Protein AF-A0A356QMT9-F1 (afdb_monomer_lite)

Radius of gyration: 13.19 Å; chains: 1; bounding box: 24×27×37 Å

Foldseek 3Di:
DVVVVCVVVVAAEAEDDLLDAAQAWDWDCPVDPGTHIYHHPVVDPPDDPVNRVVSVVLCVVHGDPDPVSD

pLDDT: mean 87.92, std 8.32, range [65.81, 95.94]

Secondary structure (DSSP, 8-state):
-HHHHHHHTTPPEEPP-TTT--SS-EEE--SSSS-EEEPPGGGSTT--HHHHHHHHHHHTT----SGGG-

Structure (mmCIF, N/CA/C/O backbone):
data_AF-A0A356QMT9-F1
#
_entry.id   AF-A0A356QMT9-F1
#
loop_
_atom_site.group_PDB
_atom_site.id
_atom_site.type_symbol
_atom_site.label_atom_id
_atom_site.label_alt_id
_atom_site.label_comp_id
_atom_site.label_asym_id
_atom_site.label_entity_id
_atom_site.label_seq_id
_atom_site.pdbx_PDB_ins_code
_atom_site.Cartn_x
_atom_site.Cartn_y
_atom_site.Cartn_z
_atom_site.occupancy
_atom_site.B_iso_or_equiv
_atom_site.auth_seq_id
_atom_site.auth_comp_id
_atom_site.auth_asym_id
_atom_site.auth_atom_id
_atom_site.pdbx_PDB_model_num
ATOM 1 N N . GLN A 1 1 ? 0.611 -13.623 8.821 1.00 65.81 1 GLN A N 1
ATOM 2 C CA . GLN A 1 1 ? -0.014 -13.673 10.162 1.00 65.81 1 GLN A CA 1
ATOM 3 C C . GLN A 1 1 ? -0.344 -12.280 10.711 1.00 65.81 1 GLN A C 1
ATOM 5 O O . GLN A 1 1 ? -1.436 -12.141 11.234 1.00 65.81 1 GLN A O 1
ATOM 10 N N . LEU A 1 2 ? 0.472 -11.241 10.479 1.00 68.44 2 LEU A N 1
ATOM 11 C CA . LEU A 1 2 ? 0.209 -9.849 10.911 1.00 68.44 2 LEU A CA 1
ATOM 12 C C . LEU A 1 2 ? -1.160 -9.269 10.499 1.00 68.44 2 LEU A C 1
ATOM 14 O O . LEU A 1 2 ? -1.818 -8.619 11.297 1.00 68.44 2 LEU A O 1
ATOM 18 N N . VAL A 1 3 ? -1.627 -9.546 9.277 1.00 69.00 3 VAL A N 1
ATOM 19 C CA . VAL A 1 3 ? -2.925 -9.036 8.787 1.00 69.00 3 VAL A CA 1
ATOM 20 C C . VAL A 1 3 ? -4.110 -9.583 9.585 1.00 69.00 3 VAL A C 1
ATOM 22 O O . VAL A 1 3 ? -5.034 -8.843 9.903 1.00 69.00 3 VAL A O 1
ATOM 25 N N . ARG A 1 4 ? -4.078 -10.877 9.923 1.00 69.81 4 ARG A N 1
ATOM 26 C CA . ARG A 1 4 ? -5.154 -11.523 10.691 1.00 69.81 4 ARG A CA 1
ATOM 27 C C . ARG A 1 4 ? -5.163 -11.055 12.145 1.00 69.81 4 ARG A C 1
ATOM 29 O O . ARG A 1 4 ? -6.234 -10.935 12.721 1.00 69.81 4 ARG A O 1
ATOM 36 N N . ASP A 1 5 ? -3.988 -10.783 12.703 1.00 75.31 5 ASP A N 1
ATOM 37 C CA . ASP A 1 5 ? -3.832 -10.247 14.057 1.00 75.31 5 ASP A CA 1
ATOM 38 C C . ASP A 1 5 ? -4.348 -8.803 14.153 1.00 75.31 5 ASP A C 1
ATOM 40 O O . ASP A 1 5 ? -5.185 -8.496 14.997 1.00 75.31 5 ASP A O 1
ATOM 44 N N . ALA A 1 6 ? -3.969 -7.947 13.196 1.00 71.88 6 ALA A N 1
ATOM 45 C CA . ALA A 1 6 ? -4.482 -6.581 13.088 1.00 71.88 6 ALA A CA 1
ATOM 46 C C . ALA A 1 6 ? -6.019 -6.555 12.988 1.00 71.88 6 ALA A C 1
ATOM 48 O O . ALA A 1 6 ? -6.676 -5.828 13.731 1.00 71.88 6 ALA A O 1
ATOM 49 N N . GLN A 1 7 ? -6.599 -7.412 12.141 1.00 75.44 7 GLN A N 1
ATOM 50 C CA . GLN A 1 7 ? -8.055 -7.573 12.051 1.00 75.44 7 GLN A CA 1
ATOM 51 C C . GLN A 1 7 ? -8.669 -8.068 13.370 1.00 75.44 7 GLN A C 1
ATOM 53 O O . GLN A 1 7 ? -9.723 -7.580 13.772 1.00 75.44 7 GLN A O 1
ATOM 58 N N . GLY A 1 8 ? -8.009 -9.005 14.059 1.00 77.19 8 GLY A N 1
ATOM 59 C CA . GLY A 1 8 ? -8.434 -9.515 15.366 1.00 77.19 8 GLY A CA 1
ATOM 60 C C . GLY A 1 8 ? -8.437 -8.455 16.472 1.00 77.19 8 GLY A C 1
ATOM 61 O O . GLY A 1 8 ? -9.251 -8.534 17.388 1.00 77.19 8 GLY A O 1
ATOM 62 N N . HIS A 1 9 ? -7.589 -7.433 16.358 1.00 81.38 9 HIS A N 1
ATOM 63 C CA . HIS A 1 9 ? -7.536 -6.286 17.269 1.00 81.38 9 HIS A CA 1
ATOM 64 C C . HIS A 1 9 ? -8.387 -5.090 16.811 1.00 81.38 9 HIS A C 1
ATOM 66 O O . HIS A 1 9 ? -8.267 -4.001 17.367 1.00 81.38 9 HIS A O 1
ATOM 72 N N . GLY A 1 10 ? -9.259 -5.275 15.812 1.00 81.12 10 GLY A N 1
ATOM 73 C CA . GLY A 1 10 ? -10.159 -4.223 15.331 1.00 81.12 10 GLY A CA 1
ATOM 74 C C . GLY A 1 10 ? -9.471 -3.139 14.499 1.00 81.12 10 GLY A C 1
ATOM 75 O O . GLY A 1 10 ? -10.059 -2.086 14.266 1.00 81.12 10 GLY A O 1
ATOM 76 N N . VAL A 1 11 ? -8.242 -3.377 14.032 1.00 86.50 11 VAL A N 1
ATOM 77 C CA . VAL A 1 11 ? -7.559 -2.475 13.102 1.00 86.50 11 VAL A CA 1
ATOM 78 C C . VAL A 1 11 ? -8.115 -2.703 11.701 1.00 86.50 11 VAL A C 1
ATOM 80 O O . VAL A 1 11 ? -8.063 -3.812 11.160 1.00 86.50 11 VAL A O 1
ATOM 83 N N . THR A 1 12 ? -8.613 -1.636 11.082 1.00 90.50 12 THR A N 1
ATOM 84 C CA . THR A 1 12 ? -9.025 -1.657 9.677 1.00 90.50 12 THR A CA 1
ATOM 85 C C . THR A 1 12 ? -7.816 -1.951 8.797 1.00 90.50 12 THR A C 1
ATOM 87 O O . THR A 1 12 ? -6.823 -1.228 8.838 1.00 90.50 12 THR A O 1
ATOM 90 N N . VAL A 1 13 ? -7.898 -3.000 7.977 1.00 91.31 13 VAL A N 1
ATOM 91 C CA . VAL A 1 13 ? -6.852 -3.330 7.001 1.00 91.31 13 VAL A CA 1
ATOM 92 C C . VAL A 1 13 ? -7.306 -2.921 5.607 1.00 91.31 13 VAL A C 1
ATOM 94 O O . VAL A 1 13 ? -8.295 -3.439 5.091 1.00 91.31 13 VAL A O 1
ATOM 97 N N . LEU A 1 14 ? -6.554 -2.015 4.986 1.00 93.00 14 LEU A N 1
ATOM 98 C CA . LEU A 1 14 ? -6.787 -1.544 3.628 1.00 93.00 14 LEU A CA 1
ATOM 99 C C . LEU A 1 14 ? -5.975 -2.382 2.633 1.00 93.00 14 LEU A C 1
ATOM 101 O O . LEU A 1 14 ? -4.788 -2.636 2.863 1.00 93.00 14 LEU A O 1
ATOM 105 N N . PRO A 1 15 ? -6.581 -2.798 1.507 1.00 93.81 15 PRO A N 1
ATOM 106 C CA . PRO A 1 15 ? -5.885 -3.581 0.498 1.00 93.81 15 PRO A CA 1
ATOM 107 C C . PRO A 1 15 ? -4.780 -2.765 -0.182 1.00 93.81 15 PRO A C 1
ATOM 109 O O . PRO A 1 15 ? -4.722 -1.532 -0.088 1.00 93.81 15 PRO A O 1
ATOM 112 N N . VAL A 1 16 ? -3.930 -3.475 -0.924 1.00 94.56 16 VAL A N 1
ATOM 113 C CA . VAL A 1 16 ? -2.958 -2.847 -1.820 1.00 94.56 16 VAL A CA 1
ATOM 114 C C . VAL A 1 16 ? -3.697 -1.972 -2.834 1.00 94.56 16 VAL A C 1
ATOM 116 O O . VAL A 1 16 ? -4.701 -2.371 -3.421 1.00 94.56 16 VAL A O 1
ATOM 119 N N . CYS A 1 17 ? -3.184 -0.769 -3.046 1.00 94.31 17 CYS A N 1
ATOM 120 C CA . CYS A 1 17 ? -3.684 0.208 -3.997 1.00 94.31 17 CYS A CA 1
ATOM 121 C C . CYS A 1 17 ? -2.498 0.926 -4.638 1.00 94.31 17 CYS A C 1
ATOM 123 O O . CYS A 1 17 ? -1.699 1.546 -3.942 1.00 94.31 17 CYS A O 1
ATOM 125 N N . VAL A 1 18 ? -2.413 0.899 -5.966 1.00 93.19 18 VAL A N 1
ATOM 126 C CA . VAL A 1 18 ? -1.309 1.517 -6.718 1.00 93.19 18 VAL A CA 1
ATOM 127 C C . VAL A 1 18 ? -1.183 3.027 -6.476 1.00 93.19 18 VAL A C 1
ATOM 129 O O . VAL A 1 18 ? -0.091 3.582 -6.533 1.00 93.19 18 VAL A O 1
ATOM 132 N N . GLN A 1 19 ? -2.290 3.699 -6.141 1.00 92.88 19 GLN A N 1
ATOM 133 C CA . GLN A 1 19 ? -2.288 5.135 -5.866 1.00 92.88 19 GLN A CA 1
ATOM 134 C C . GLN A 1 19 ? -1.834 5.490 -4.448 1.00 92.88 19 GLN A C 1
ATOM 136 O O . GLN A 1 19 ? -1.334 6.591 -4.254 1.00 92.88 19 GLN A O 1
ATOM 141 N N . SER A 1 20 ? -1.944 4.604 -3.456 1.00 92.81 20 SER A N 1
ATOM 142 C CA . SER A 1 20 ? -1.670 4.964 -2.048 1.00 92.81 20 SER A CA 1
ATOM 143 C C . SER A 1 20 ? -0.716 4.033 -1.304 1.00 92.81 20 SER A C 1
ATOM 145 O O . SER A 1 20 ? -0.081 4.456 -0.349 1.00 92.81 20 SER A O 1
ATOM 147 N N . SER A 1 21 ? -0.541 2.787 -1.743 1.00 95.25 21 SER A N 1
ATOM 148 C CA . SER A 1 21 ? 0.358 1.833 -1.077 1.00 95.25 21 SER A CA 1
ATOM 149 C C . SER A 1 21 ? 1.810 2.121 -1.414 1.00 95.25 21 SER A C 1
ATOM 151 O O . SER A 1 21 ? 2.133 2.315 -2.588 1.00 95.25 21 SER A O 1
ATOM 153 N N . GLY A 1 22 ? 2.673 2.135 -0.403 1.00 95.25 22 GLY A N 1
ATOM 154 C CA . GLY A 1 22 ? 4.117 2.064 -0.600 1.00 95.25 22 GLY A CA 1
ATOM 155 C C . GLY A 1 22 ? 4.580 0.637 -0.898 1.00 95.25 22 GLY A C 1
ATOM 156 O O . GLY A 1 22 ? 3.765 -0.283 -1.008 1.00 95.25 22 GLY A O 1
ATOM 157 N N . TRP A 1 23 ? 5.891 0.436 -1.011 1.00 95.06 23 TRP A N 1
ATOM 158 C CA . TRP A 1 23 ? 6.483 -0.892 -1.146 1.00 95.06 23 TRP A CA 1
ATOM 159 C C . TRP A 1 23 ? 6.165 -1.756 0.077 1.00 95.06 23 TRP A C 1
ATOM 161 O O . TRP A 1 23 ? 5.615 -2.849 -0.06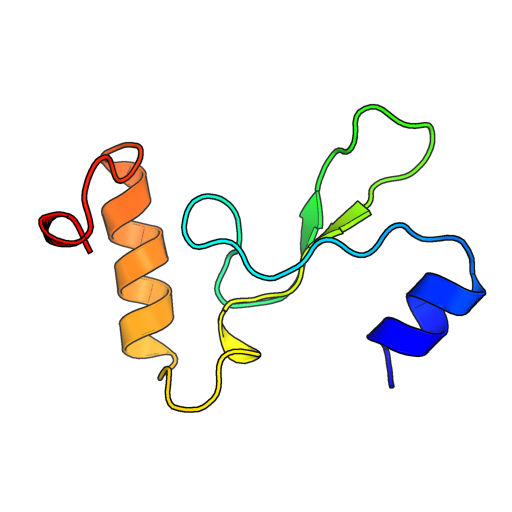6 1.00 95.06 23 TRP A O 1
ATOM 171 N N . HIS A 1 24 ? 6.437 -1.214 1.264 1.00 94.81 24 HIS A N 1
ATOM 172 C CA . HIS A 1 24 ? 6.119 -1.830 2.546 1.00 94.81 24 HIS A CA 1
ATOM 173 C C . HIS A 1 24 ? 4.724 -1.432 3.037 1.00 94.81 24 HIS A C 1
ATOM 175 O O . HIS A 1 24 ? 4.203 -0.369 2.688 1.00 94.81 24 HIS A O 1
ATOM 181 N N . ALA A 1 25 ? 4.123 -2.286 3.866 1.00 93.75 25 ALA A N 1
ATOM 182 C CA . ALA A 1 25 ? 2.902 -1.934 4.587 1.00 93.75 25 ALA A CA 1
ATOM 183 C C . ALA A 1 25 ? 3.129 -0.728 5.517 1.00 93.75 25 ALA A C 1
ATOM 185 O O . ALA A 1 25 ? 4.216 -0.548 6.068 1.00 93.75 25 ALA A O 1
ATOM 186 N N . GLY A 1 26 ? 2.092 0.082 5.714 1.00 92.62 26 GLY A N 1
ATOM 187 C CA . GLY A 1 26 ? 2.173 1.308 6.505 1.00 92.62 26 GLY A CA 1
ATOM 188 C C . GLY A 1 26 ? 0.839 1.700 7.124 1.00 92.62 26 GLY A C 1
ATOM 189 O O . GLY A 1 26 ? -0.203 1.136 6.795 1.00 92.62 26 GLY A O 1
ATOM 190 N N . LEU A 1 27 ? 0.881 2.665 8.040 1.00 91.94 27 LEU A N 1
ATOM 191 C CA . LEU A 1 27 ? -0.323 3.249 8.621 1.00 91.94 27 LE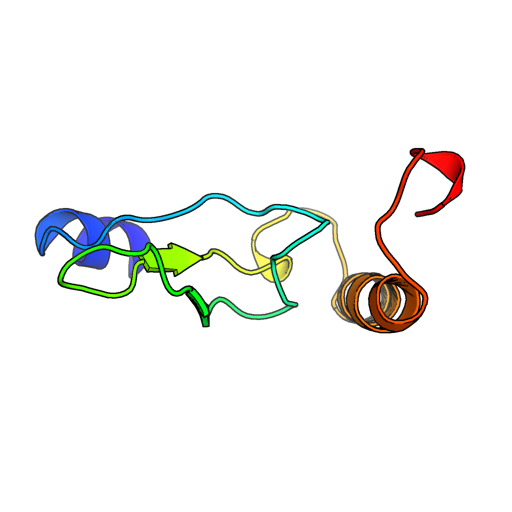U A CA 1
ATOM 192 C C . LEU A 1 27 ? -0.866 4.338 7.694 1.00 91.94 27 LEU A C 1
ATOM 194 O O . LEU A 1 27 ? -0.116 5.195 7.229 1.00 91.94 27 LEU A O 1
ATOM 198 N N . GLU A 1 28 ? -2.167 4.297 7.445 1.00 91.50 28 GLU A N 1
ATOM 199 C CA . GLU A 1 28 ? -2.912 5.316 6.722 1.00 91.50 28 GLU A CA 1
ATOM 200 C C . GLU A 1 28 ? -3.917 5.968 7.665 1.00 91.50 28 GLU A C 1
ATOM 202 O O . GLU A 1 28 ? -4.632 5.285 8.404 1.00 91.50 28 GLU A O 1
ATOM 207 N N . ASP A 1 29 ? -3.965 7.297 7.627 1.00 89.25 29 ASP A N 1
ATOM 208 C CA . ASP A 1 29 ? -5.008 8.045 8.311 1.00 89.25 29 ASP A CA 1
ATOM 209 C C . ASP A 1 29 ? -6.355 7.737 7.646 1.00 89.25 29 ASP A C 1
ATOM 211 O O . ASP A 1 29 ? -6.570 8.002 6.462 1.00 89.25 29 ASP A O 1
ATOM 215 N N . SER A 1 30 ? -7.233 7.104 8.412 1.00 83.31 30 SER A N 1
ATOM 216 C CA . SER A 1 30 ? -8.554 6.660 7.982 1.00 83.31 30 SER A CA 1
ATOM 217 C C . SER A 1 30 ? -9.640 7.697 8.283 1.00 83.31 30 SER A C 1
ATOM 219 O O . SER A 1 30 ? -10.786 7.488 7.894 1.00 83.31 30 SER A O 1
ATOM 221 N N . GLY A 1 31 ? -9.306 8.795 8.978 1.00 81.06 31 GLY A N 1
ATOM 222 C CA . GLY A 1 31 ? -10.278 9.746 9.525 1.00 81.06 31 GLY A CA 1
ATOM 223 C C . GLY A 1 31 ? -11.052 9.221 10.742 1.00 81.06 31 GLY A C 1
ATOM 224 O O . GLY A 1 31 ? -11.915 9.925 11.264 1.00 81.06 31 GLY A O 1
ATOM 225 N N . GLU A 1 32 ? -10.747 8.005 11.198 1.00 81.00 32 GLU A N 1
ATOM 226 C CA . GLU A 1 32 ? -11.339 7.372 12.375 1.00 81.00 32 GLU A CA 1
ATOM 227 C C . GLU A 1 32 ? -10.462 7.565 13.623 1.00 81.00 32 GLU A C 1
ATOM 229 O O . GLU A 1 32 ? -9.362 8.115 13.580 1.00 81.00 32 GLU A O 1
ATOM 234 N N . SER A 1 33 ? -10.937 7.067 14.768 1.00 81.25 33 SER A N 1
ATOM 235 C CA . SER A 1 33 ? -10.194 7.128 16.039 1.00 81.25 33 SER A CA 1
ATOM 236 C C . SER A 1 33 ? -8.869 6.346 16.046 1.00 81.25 33 SER A C 1
ATOM 238 O O . SER A 1 33 ? -8.035 6.576 16.923 1.00 81.25 33 SER A O 1
ATOM 240 N N . SER A 1 34 ? -8.655 5.441 15.084 1.00 84.44 34 SER A N 1
ATOM 241 C CA . SER A 1 34 ? -7.421 4.671 14.927 1.00 84.44 34 SER A CA 1
ATOM 242 C C . SER A 1 34 ? -6.966 4.615 13.461 1.00 84.44 34 SER A C 1
ATOM 244 O O . SER A 1 34 ? -7.797 4.494 12.553 1.00 84.44 34 SER A O 1
ATOM 246 N N . PRO A 1 35 ? -5.645 4.683 13.200 1.00 88.62 35 PRO A N 1
ATOM 247 C CA . PRO A 1 35 ? -5.119 4.575 11.846 1.00 88.62 35 PRO A CA 1
ATOM 248 C C . PRO A 1 35 ? -5.394 3.183 11.270 1.00 88.62 35 PRO A C 1
ATOM 250 O O . PRO A 1 35 ? -5.335 2.172 11.976 1.00 88.62 35 PRO A O 1
ATOM 253 N N . ALA A 1 36 ? -5.655 3.124 9.968 1.00 92.06 36 ALA A N 1
ATOM 254 C CA . ALA A 1 36 ? -5.802 1.866 9.254 1.00 92.06 36 ALA A CA 1
ATOM 255 C C . ALA A 1 36 ? -4.435 1.327 8.811 1.00 92.06 36 ALA A C 1
ATOM 257 O O . ALA A 1 36 ? -3.526 2.083 8.476 1.00 92.06 36 ALA A O 1
ATOM 258 N N . LEU A 1 37 ? -4.282 0.006 8.756 1.00 92.56 37 LEU A N 1
ATOM 259 C CA . LEU A 1 37 ? -3.098 -0.635 8.190 1.00 92.56 37 LEU A CA 1
ATOM 260 C C . LEU A 1 37 ? -3.292 -0.819 6.683 1.00 92.56 37 LEU A C 1
ATOM 262 O O . LEU A 1 37 ? -4.100 -1.646 6.262 1.00 92.56 37 LEU A O 1
ATOM 266 N N . ARG A 1 38 ? -2.526 -0.112 5.854 1.00 94.69 38 ARG A N 1
ATOM 267 C CA . ARG A 1 38 ? -2.485 -0.345 4.408 1.00 94.69 38 ARG A CA 1
ATOM 268 C C . ARG A 1 38 ? -1.419 -1.367 4.048 1.00 94.69 38 ARG A C 1
ATOM 270 O O . ARG A 1 38 ? -0.263 -1.251 4.449 1.00 94.69 38 ARG A O 1
ATOM 277 N N . LEU A 1 39 ? -1.805 -2.358 3.250 1.00 94.44 39 LEU A N 1
ATOM 278 C CA . LEU A 1 39 ? -0.876 -3.355 2.724 1.00 94.44 39 LEU A CA 1
ATOM 279 C C . LEU A 1 39 ? 0.088 -2.745 1.698 1.00 94.44 39 LEU A C 1
ATOM 281 O O . LEU A 1 39 ? -0.313 -1.934 0.867 1.00 94.44 39 LEU A O 1
ATOM 285 N N . GLY A 1 40 ? 1.347 -3.182 1.742 1.00 94.94 40 GLY A N 1
ATOM 286 C CA . GLY A 1 40 ? 2.384 -2.777 0.795 1.00 94.94 40 GLY A CA 1
ATOM 287 C C . GLY A 1 40 ? 2.308 -3.520 -0.539 1.00 94.94 40 GLY A C 1
ATOM 288 O O . GLY A 1 40 ? 1.766 -4.626 -0.626 1.00 94.94 40 GLY A O 1
ATOM 289 N N . LEU A 1 41 ? 2.895 -2.926 -1.579 1.00 95.38 41 LEU A N 1
ATOM 290 C CA . LEU A 1 41 ? 3.008 -3.501 -2.925 1.00 95.38 41 LEU A CA 1
ATOM 291 C C . LEU A 1 41 ? 3.756 -4.843 -2.937 1.00 95.38 41 LEU A C 1
ATOM 293 O O . LEU A 1 41 ? 3.491 -5.674 -3.800 1.00 95.38 41 LEU A O 1
ATOM 297 N N . GLU A 1 42 ? 4.624 -5.096 -1.958 1.00 94.75 42 GLU A N 1
ATOM 298 C CA . GLU A 1 42 ? 5.326 -6.375 -1.773 1.00 94.75 42 GLU A CA 1
ATOM 299 C C . GLU A 1 42 ? 4.403 -7.593 -1.611 1.00 94.75 42 GLU A C 1
ATOM 301 O O . GLU A 1 42 ? 4.821 -8.729 -1.823 1.00 94.75 42 GLU A O 1
ATOM 306 N N . GLN A 1 43 ? 3.132 -7.366 -1.271 1.00 93.81 43 GLN A N 1
ATOM 307 C CA . GLN A 1 43 ? 2.121 -8.417 -1.172 1.00 93.81 43 GLN A CA 1
ATOM 308 C C . GLN A 1 43 ? 1.590 -8.865 -2.547 1.00 93.81 43 GLN A C 1
ATOM 310 O O . GLN A 1 43 ? 0.882 -9.871 -2.629 1.00 93.81 43 GLN A O 1
ATOM 315 N N . VAL A 1 44 ? 1.901 -8.136 -3.626 1.00 93.31 44 VAL A N 1
ATOM 316 C CA . VAL A 1 44 ? 1.509 -8.486 -4.997 1.00 93.31 44 VAL A CA 1
ATOM 317 C C . VAL A 1 44 ? 2.469 -9.535 -5.542 1.00 93.31 44 VAL A C 1
ATOM 319 O O . VAL A 1 44 ? 3.645 -9.273 -5.794 1.00 93.31 44 VAL A O 1
ATOM 322 N N . HIS A 1 45 ? 1.957 -10.744 -5.760 1.00 93.56 45 HIS A N 1
ATOM 323 C CA . HIS A 1 45 ? 2.757 -11.827 -6.317 1.00 93.56 45 HIS A CA 1
A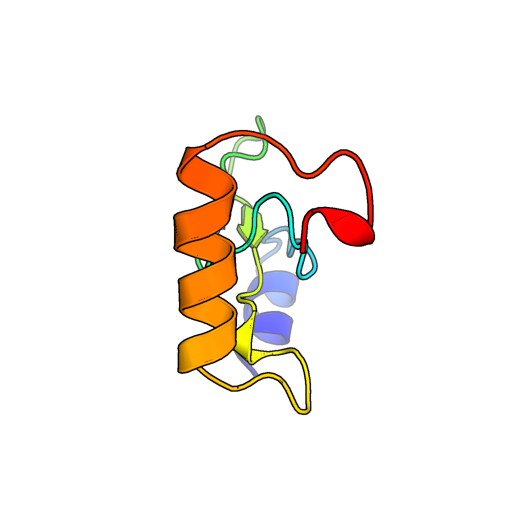TOM 324 C C . HIS A 1 45 ? 3.281 -11.470 -7.717 1.00 93.56 45 HIS A C 1
ATOM 326 O O . HIS A 1 45 ? 2.518 -11.045 -8.582 1.00 93.56 45 HIS A O 1
ATOM 332 N N . GLY A 1 46 ? 4.584 -11.661 -7.938 1.00 92.75 46 GLY A N 1
ATOM 333 C CA . GLY A 1 46 ? 5.250 -11.349 -9.206 1.00 92.75 46 GLY A CA 1
ATOM 334 C C . GLY A 1 46 ? 5.721 -9.897 -9.354 1.00 92.75 46 GLY A C 1
ATOM 335 O O . GLY A 1 46 ? 6.431 -9.603 -10.313 1.00 92.75 46 GLY A O 1
ATOM 336 N N . LEU A 1 47 ? 5.402 -9.001 -8.411 1.00 93.19 47 LEU A N 1
ATOM 337 C CA . LEU A 1 47 ? 5.917 -7.631 -8.410 1.00 93.19 47 LEU A CA 1
ATOM 338 C C . LEU A 1 47 ? 7.260 -7.559 -7.668 1.00 93.19 47 LEU A C 1
ATOM 340 O O . LEU A 1 47 ? 7.344 -7.826 -6.471 1.00 93.19 47 LEU A O 1
ATOM 344 N N . GLY A 1 48 ? 8.326 -7.186 -8.378 1.00 95.62 48 GLY A N 1
ATOM 345 C CA . GLY A 1 48 ? 9.651 -7.000 -7.785 1.00 95.62 48 GLY A CA 1
ATOM 346 C C . GLY A 1 48 ? 9.795 -5.662 -7.051 1.00 95.62 48 GLY A C 1
ATOM 347 O O . GLY A 1 48 ? 9.175 -4.668 -7.429 1.00 95.62 48 GLY A O 1
ATOM 348 N N . GLN A 1 49 ? 10.683 -5.606 -6.051 1.00 95.62 49 GLN A N 1
ATOM 349 C CA . GLN A 1 49 ? 10.937 -4.385 -5.267 1.00 95.62 49 GLN A CA 1
ATOM 350 C C . GLN A 1 49 ? 11.350 -3.190 -6.128 1.00 95.62 49 GLN A C 1
ATOM 352 O O . GLN A 1 49 ? 10.918 -2.071 -5.867 1.00 95.62 49 GLN A O 1
ATOM 357 N N . ALA A 1 50 ? 12.170 -3.415 -7.157 1.00 95.94 50 ALA A N 1
ATOM 358 C CA . ALA A 1 50 ? 12.590 -2.353 -8.065 1.00 95.94 50 ALA A CA 1
ATOM 359 C C . ALA A 1 50 ? 11.385 -1.704 -8.768 1.00 95.94 50 ALA A C 1
ATOM 361 O O . ALA A 1 50 ? 11.252 -0.484 -8.744 1.00 95.94 50 ALA A O 1
ATOM 362 N N . SER A 1 51 ? 10.472 -2.517 -9.307 1.00 94.00 51 SER A N 1
ATOM 363 C CA . SER A 1 51 ? 9.239 -2.046 -9.947 1.00 94.00 51 SER A CA 1
ATOM 364 C C . SER A 1 51 ? 8.295 -1.380 -8.947 1.00 94.00 51 SER A C 1
ATOM 366 O O . SER A 1 51 ? 7.737 -0.326 -9.228 1.00 94.00 51 SER A O 1
ATOM 368 N N . GLY A 1 52 ? 8.161 -1.940 -7.742 1.00 94.38 52 GLY A N 1
ATOM 369 C CA . GLY A 1 52 ? 7.372 -1.322 -6.678 1.00 94.38 52 GLY A CA 1
ATOM 370 C C . GLY A 1 52 ? 7.872 0.075 -6.293 1.00 94.38 52 GLY A C 1
ATOM 371 O O . GLY A 1 52 ? 7.073 0.999 -6.175 1.00 94.38 52 GLY A O 1
ATOM 372 N N . ARG A 1 53 ? 9.194 0.260 -6.188 1.00 94.56 53 ARG A N 1
ATOM 373 C CA . ARG A 1 53 ? 9.799 1.582 -5.954 1.00 94.56 53 ARG A CA 1
ATOM 374 C C . ARG A 1 53 ? 9.636 2.521 -7.147 1.00 94.56 53 ARG A C 1
ATOM 376 O O . ARG A 1 53 ? 9.419 3.709 -6.951 1.00 94.56 53 ARG A O 1
ATOM 383 N N . GLN A 1 54 ? 9.703 2.015 -8.380 1.00 93.69 54 GLN A N 1
ATOM 384 C CA . GLN A 1 54 ? 9.428 2.831 -9.569 1.00 93.69 54 GLN A CA 1
ATOM 385 C C . GLN A 1 54 ? 8.002 3.393 -9.552 1.00 93.69 54 GLN A C 1
ATOM 387 O O . GLN A 1 54 ? 7.823 4.572 -9.837 1.00 93.69 54 GLN A O 1
ATOM 392 N N . ILE A 1 55 ? 7.012 2.597 -9.136 1.00 93.25 55 ILE A N 1
ATOM 393 C CA . ILE A 1 55 ? 5.627 3.059 -8.950 1.00 93.25 55 ILE A CA 1
ATOM 394 C C . ILE A 1 55 ? 5.554 4.160 -7.878 1.00 93.25 55 ILE A C 1
ATOM 396 O O . ILE A 1 55 ? 4.850 5.156 -8.054 1.00 93.25 55 ILE A O 1
ATOM 400 N N . GLU A 1 56 ? 6.278 4.014 -6.763 1.00 92.94 56 GLU A N 1
ATOM 401 C CA . GLU A 1 56 ? 6.364 5.057 -5.730 1.00 92.94 56 GLU A CA 1
ATOM 402 C C . GLU A 1 56 ? 6.943 6.367 -6.261 1.00 92.94 56 GLU A C 1
ATOM 404 O O . GLU A 1 56 ? 6.380 7.427 -5.990 1.00 92.94 56 GLU A O 1
ATOM 409 N N . GLU A 1 57 ? 8.027 6.295 -7.031 1.00 92.31 57 GLU A N 1
ATOM 410 C CA . GLU A 1 57 ? 8.658 7.470 -7.627 1.00 92.31 57 GLU A CA 1
ATOM 411 C C . GLU A 1 57 ? 7.770 8.119 -8.695 1.00 92.31 57 GLU A C 1
ATOM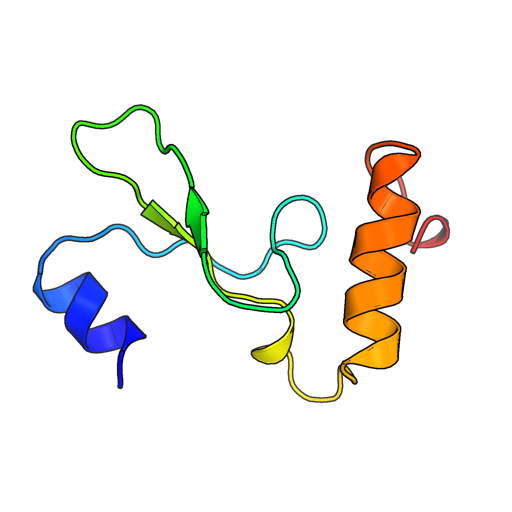 413 O O . GLU A 1 57 ? 7.558 9.329 -8.644 1.00 92.31 57 GLU A O 1
ATOM 418 N N . ALA A 1 58 ? 7.184 7.339 -9.610 1.00 90.94 58 ALA A N 1
ATOM 419 C CA . ALA A 1 58 ? 6.305 7.849 -10.666 1.00 90.94 58 ALA A CA 1
ATOM 420 C C . ALA A 1 58 ? 5.091 8.598 -10.093 1.00 90.94 58 ALA A C 1
ATOM 422 O O . ALA A 1 58 ? 4.709 9.665 -10.571 1.00 90.94 58 ALA A O 1
ATOM 423 N N . ARG A 1 59 ? 4.535 8.102 -8.986 1.00 92.81 59 ARG A N 1
ATOM 424 C CA . ARG A 1 59 ? 3.420 8.741 -8.279 1.00 92.81 59 ARG A CA 1
ATOM 425 C C . ARG A 1 59 ? 3.764 10.106 -7.673 1.00 92.81 59 ARG A C 1
ATOM 427 O O . ARG A 1 59 ? 2.858 10.907 -7.444 1.00 92.81 59 ARG A O 1
ATOM 434 N N . LYS A 1 60 ? 5.042 10.427 -7.432 1.00 89.25 60 LYS A N 1
ATOM 435 C CA . LYS A 1 60 ? 5.433 11.785 -6.997 1.00 89.25 60 LYS A CA 1
ATOM 436 C C . LYS A 1 60 ? 5.115 12.836 -8.061 1.00 89.25 60 LYS A C 1
ATOM 438 O O . LYS A 1 60 ? 4.927 14.000 -7.720 1.00 89.25 60 LYS A O 1
ATOM 443 N N . SER A 1 61 ? 5.017 12.432 -9.327 1.00 88.19 61 SER A N 1
ATOM 444 C CA . SER A 1 61 ? 4.606 13.297 -10.433 1.00 88.19 61 SER A CA 1
ATOM 445 C C . SER A 1 61 ? 3.088 13.502 -10.520 1.00 88.19 61 SER A C 1
ATOM 447 O O . SER A 1 61 ? 2.642 14.361 -11.275 1.00 88.19 61 SER A O 1
ATOM 449 N N . GLY A 1 62 ? 2.289 12.761 -9.747 1.00 87.12 62 GLY A N 1
ATOM 450 C CA . GLY A 1 62 ? 0.835 12.893 -9.708 1.00 87.12 62 GLY A CA 1
ATOM 451 C C . GLY A 1 62 ? 0.111 11.553 -9.597 1.00 87.12 62 GLY A C 1
ATOM 452 O O . GLY A 1 62 ? 0.709 10.487 -9.471 1.00 87.12 62 GLY A O 1
ATOM 453 N N . ARG A 1 63 ? -1.224 11.601 -9.633 1.00 87.56 63 ARG A N 1
ATOM 454 C CA . ARG A 1 63 ? -2.049 10.386 -9.635 1.00 87.56 63 ARG A CA 1
ATOM 455 C C . ARG A 1 63 ? -2.010 9.740 -11.018 1.00 87.56 63 ARG A C 1
ATOM 457 O O . ARG A 1 63 ? -2.197 10.433 -12.011 1.00 87.56 63 ARG A O 1
ATOM 464 N N . PHE A 1 64 ? -1.889 8.415 -11.062 1.00 88.44 64 PHE A N 1
ATOM 465 C CA . PHE A 1 64 ? -2.126 7.641 -12.282 1.00 88.44 64 PHE A CA 1
ATOM 466 C C . PHE A 1 64 ? -3.583 7.810 -12.729 1.00 88.44 64 PHE A C 1
ATOM 468 O O . PHE A 1 64 ? -4.497 7.540 -11.940 1.00 88.44 64 PHE A O 1
ATOM 475 N N . MET A 1 65 ? -3.794 8.271 -13.961 1.00 86.88 65 MET A N 1
ATOM 476 C CA . MET A 1 65 ? -5.113 8.480 -14.572 1.00 86.88 65 MET A CA 1
ATOM 477 C C . MET A 1 65 ? -5.481 7.339 -15.529 1.00 86.88 65 MET A C 1
ATOM 479 O O . MET A 1 65 ? -6.657 7.132 -15.824 1.00 86.88 65 MET A O 1
ATOM 483 N N . SER A 1 66 ? -4.486 6.579 -15.982 1.00 82.69 66 SER A N 1
ATOM 484 C CA . SER A 1 66 ? -4.613 5.455 -16.904 1.00 82.69 66 SER A CA 1
ATOM 485 C C . SER A 1 66 ? -3.609 4.354 -16.566 1.00 82.69 66 SER A C 1
ATOM 487 O O . SER A 1 66 ? -2.584 4.593 -15.935 1.00 82.69 66 SER A O 1
ATOM 489 N N . ILE A 1 67 ? -3.872 3.137 -17.050 1.00 78.69 67 ILE A N 1
ATOM 490 C CA . ILE A 1 67 ? -2.909 2.024 -17.008 1.00 78.69 67 ILE A CA 1
ATOM 491 C C . ILE A 1 67 ? -1.635 2.368 -17.796 1.00 78.69 67 ILE A C 1
ATOM 493 O O . ILE A 1 67 ? -0.573 1.863 -17.473 1.00 78.69 67 ILE 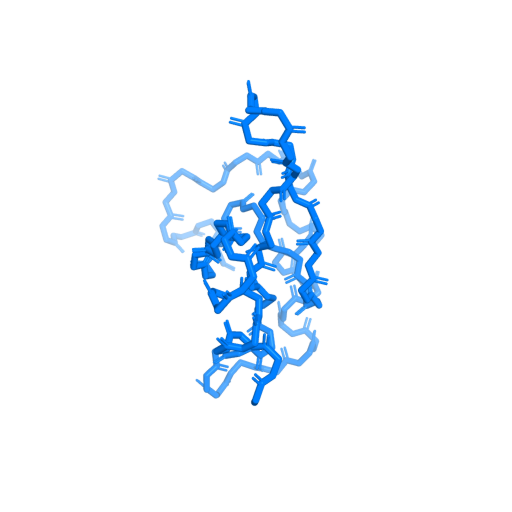A O 1
ATOM 497 N N . HIS A 1 68 ? -1.730 3.247 -18.797 1.00 78.69 68 HIS A N 1
ATOM 498 C CA . HIS A 1 68 ? -0.576 3.700 -19.580 1.00 78.69 68 HIS A CA 1
ATOM 499 C C . HIS A 1 68 ? 0.362 4.632 -18.799 1.00 78.69 68 HIS A C 1
ATOM 501 O O . HIS A 1 68 ? 1.449 4.928 -19.286 1.00 78.69 68 HIS A O 1
ATOM 507 N N . ASP A 1 69 ? -0.063 5.099 -17.622 1.00 71.00 69 ASP A N 1
A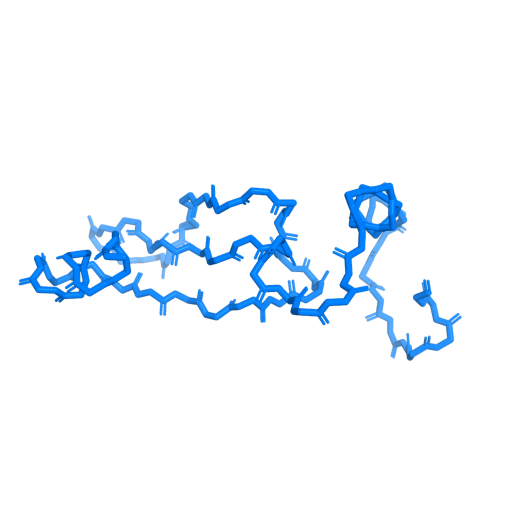TOM 508 C CA . ASP A 1 69 ? 0.754 5.942 -16.749 1.00 71.00 69 ASP A CA 1
ATOM 509 C C . ASP A 1 69 ? 1.589 5.106 -15.757 1.00 71.00 69 ASP A C 1
ATOM 511 O O . ASP A 1 69 ? 2.387 5.678 -15.013 1.00 71.00 69 ASP A O 1
ATOM 515 N N . LEU A 1 70 ? 1.365 3.783 -15.711 1.00 66.81 70 LEU A N 1
ATOM 516 C CA . LEU A 1 70 ? 2.076 2.811 -14.870 1.00 66.81 70 LEU A CA 1
ATOM 517 C C . LEU A 1 70 ? 3.294 2.235 -15.596 1.00 66.81 70 LEU A C 1
ATOM 519 O O . LEU A 1 70 ? 4.333 2.078 -14.916 1.00 66.81 70 LEU A O 1
#

Sequence (70 aa):
QLVRDAQGHGVTVLPVCVQSSGWHAGLEDSGESSPALRLGLEQVHGLGQASGRQIEEARKSGRFMSIHDL